Protein AF-A0A836CAQ8-F1 (afdb_monomer_lite)

pLDDT: mean 85.54, std 13.69, range [45.88, 97.94]

Radius of gyration: 27.51 Å; chains: 1; bounding box: 73×35×63 Å

Structure (mmCIF, N/CA/C/O backbone):
data_AF-A0A836CAQ8-F1
#
_entry.id   AF-A0A836CAQ8-F1
#
loop_
_atom_site.group_PDB
_atom_site.id
_atom_site.type_symbol
_atom_site.label_atom_id
_atom_site.label_alt_id
_atom_site.label_comp_id
_atom_site.label_asym_id
_atom_site.label_entity_id
_atom_site.label_seq_id
_atom_site.pdbx_PDB_ins_code
_atom_site.Cartn_x
_atom_site.Cartn_y
_atom_site.Cartn_z
_atom_site.occupancy
_atom_site.B_iso_or_equiv
_atom_site.auth_seq_id
_atom_site.auth_comp_id
_atom_site.auth_asym_id
_atom_site.auth_atom_id
_atom_site.pdbx_PDB_model_num
ATOM 1 N N . ALA A 1 1 ? -30.103 25.576 6.718 1.00 45.88 1 ALA A N 1
ATOM 2 C CA . ALA A 1 1 ? -28.678 25.236 6.903 1.00 45.88 1 ALA A CA 1
ATOM 3 C C . ALA A 1 1 ? -28.605 23.895 7.624 1.00 45.88 1 ALA A C 1
ATOM 5 O O . ALA A 1 1 ? -29.025 23.824 8.772 1.00 45.88 1 ALA A O 1
ATOM 6 N N . ASN A 1 2 ? -28.180 22.824 6.944 1.00 46.44 2 ASN A N 1
ATOM 7 C CA . ASN A 1 2 ? -28.060 21.504 7.570 1.00 46.44 2 ASN A CA 1
ATOM 8 C C . ASN A 1 2 ? -26.861 21.518 8.519 1.00 46.44 2 ASN A C 1
ATOM 10 O O . ASN A 1 2 ? -25.714 21.424 8.089 1.00 46.44 2 ASN A O 1
ATOM 14 N N . LYS A 1 3 ? -27.143 21.698 9.809 1.00 59.31 3 LYS A N 1
ATOM 15 C CA . LYS A 1 3 ? -26.155 21.608 10.880 1.00 59.31 3 LYS A CA 1
ATOM 16 C C . LYS A 1 3 ? -25.717 20.145 10.955 1.00 59.31 3 LYS A C 1
ATOM 18 O O . LYS A 1 3 ? -26.537 19.278 11.254 1.00 59.31 3 LYS A O 1
ATOM 23 N N . LEU A 1 4 ? -24.465 19.866 10.591 1.00 64.00 4 LEU A N 1
ATOM 24 C CA . LEU A 1 4 ? -23.886 18.530 10.741 1.00 64.00 4 LEU A CA 1
ATOM 25 C C . LEU A 1 4 ? -24.036 18.097 12.205 1.00 64.00 4 LEU A C 1
ATOM 27 O O . LEU A 1 4 ? -23.884 18.920 13.111 1.00 64.00 4 LEU A O 1
ATOM 31 N N . ARG A 1 5 ? -24.395 16.826 12.423 1.00 64.00 5 ARG A N 1
ATOM 32 C CA . ARG A 1 5 ? -24.504 16.263 13.774 1.00 64.00 5 ARG A CA 1
ATOM 33 C C . ARG A 1 5 ? -23.157 16.402 14.479 1.00 64.00 5 ARG A C 1
ATOM 35 O O . ARG A 1 5 ? -22.117 16.164 13.873 1.00 64.00 5 ARG A O 1
ATOM 42 N N . ASP A 1 6 ? -23.207 16.796 15.745 1.00 65.81 6 ASP A N 1
ATOM 43 C CA . ASP A 1 6 ? -22.036 16.863 16.608 1.00 65.81 6 ASP A CA 1
ATOM 44 C C . ASP A 1 6 ? -21.526 15.437 16.877 1.00 65.81 6 ASP A C 1
ATOM 46 O O . ASP A 1 6 ? -22.138 14.676 17.624 1.00 65.81 6 ASP A O 1
ATOM 50 N N . LEU A 1 7 ? -20.433 15.067 16.204 1.00 61.91 7 LEU A N 1
ATOM 51 C CA . LEU A 1 7 ? -19.792 13.752 16.308 1.00 61.91 7 LEU A CA 1
ATOM 52 C C . LEU A 1 7 ? -18.895 13.631 17.548 1.00 61.91 7 LEU A C 1
ATOM 54 O O . LEU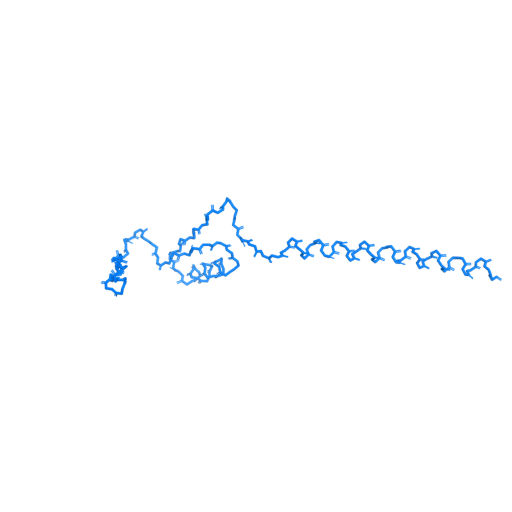 A 1 7 ? -18.374 12.552 17.809 1.00 61.91 7 LEU A O 1
ATOM 58 N N . SER A 1 8 ? -18.703 14.716 18.310 1.00 63.91 8 SER A N 1
ATOM 59 C CA . SER A 1 8 ? -17.890 14.689 19.531 1.00 63.91 8 SER A CA 1
ATOM 60 C C . SER A 1 8 ? -18.613 14.039 20.715 1.00 63.91 8 SER A C 1
ATOM 62 O O . SER A 1 8 ? -17.960 13.604 21.659 1.00 63.91 8 SER A O 1
ATOM 64 N N . GLN A 1 9 ? -19.951 13.949 20.658 1.00 55.75 9 GLN A N 1
ATOM 65 C CA . GLN A 1 9 ? -20.786 13.441 21.753 1.00 55.75 9 GLN A CA 1
ATOM 66 C C . GLN A 1 9 ? -21.285 12.006 21.573 1.00 55.75 9 GLN A C 1
ATOM 68 O O . GLN A 1 9 ? -21.813 11.425 22.519 1.00 55.75 9 GLN A O 1
ATOM 73 N N . SER A 1 10 ? -21.104 11.393 20.402 1.00 54.28 10 SER A N 1
ATOM 74 C CA . SER A 1 10 ? -21.219 9.941 20.312 1.00 54.28 10 SER A CA 1
ATOM 75 C C . SER A 1 10 ? -19.905 9.353 20.8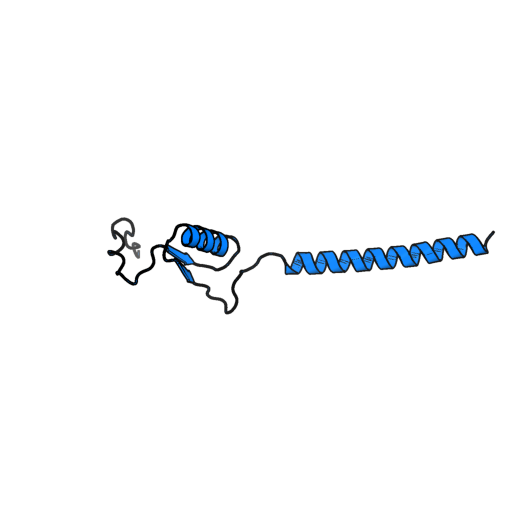08 1.00 54.28 10 SER A C 1
ATOM 77 O O . SER A 1 10 ? -18.982 9.155 20.017 1.00 54.28 10 SER A O 1
ATOM 79 N N . ALA A 1 11 ? -19.811 9.079 22.112 1.00 55.34 11 ALA A N 1
ATOM 80 C CA . ALA A 1 11 ? -18.932 8.007 22.559 1.00 55.34 11 ALA A CA 1
ATOM 81 C C . ALA A 1 11 ? -19.213 6.830 21.620 1.00 55.34 11 ALA A C 1
ATOM 83 O O . ALA A 1 11 ? -20.380 6.463 21.438 1.00 55.34 11 ALA A O 1
ATOM 84 N N . PHE A 1 12 ? -18.190 6.367 20.900 1.00 58.94 12 PHE A N 1
ATOM 85 C CA . PHE A 1 12 ? -18.360 5.242 19.992 1.00 58.94 12 PHE A CA 1
ATOM 86 C C . PHE A 1 12 ? -19.083 4.135 20.771 1.00 58.94 12 PHE A C 1
ATOM 88 O O . PHE A 1 12 ? -18.733 3.921 21.934 1.00 58.94 12 PHE A O 1
ATOM 95 N N . PRO A 1 13 ? -20.136 3.520 20.203 1.00 62.72 13 PRO A N 1
ATOM 96 C CA . PRO A 1 13 ? -20.860 2.465 20.900 1.00 62.72 13 PRO A CA 1
ATOM 97 C C . PRO A 1 13 ? -19.859 1.419 21.387 1.00 62.72 13 PRO A C 1
ATOM 99 O O . PRO A 1 13 ? -18.874 1.166 20.685 1.00 62.72 13 PRO A O 1
ATOM 102 N N . ASP A 1 14 ? -20.104 0.839 22.567 1.00 65.00 14 ASP A N 1
ATOM 103 C CA . ASP A 1 14 ? -19.270 -0.246 23.080 1.00 65.00 14 ASP A CA 1
ATOM 104 C C . ASP A 1 14 ? -19.089 -1.276 21.969 1.00 65.00 14 ASP A C 1
ATOM 106 O O . ASP A 1 14 ? -20.058 -1.757 21.368 1.00 65.00 14 ASP A O 1
ATOM 110 N N . VAL A 1 15 ? -17.824 -1.508 21.620 1.00 60.97 15 VAL A N 1
ATOM 111 C CA . VAL A 1 15 ? -17.460 -2.351 20.489 1.00 60.97 15 VAL A CA 1
ATOM 112 C C . VAL A 1 15 ? -18.039 -3.735 20.789 1.00 60.97 15 VAL A C 1
ATOM 114 O O . VAL A 1 15 ? -17.716 -4.283 21.844 1.00 60.97 15 VAL A O 1
ATOM 117 N N . PRO A 1 16 ? -18.902 -4.307 19.928 1.00 66.00 16 PRO A N 1
ATOM 118 C CA . PRO A 1 16 ? -19.416 -5.654 20.153 1.00 66.00 16 PRO A CA 1
ATOM 119 C C . PRO A 1 16 ? -18.258 -6.636 20.387 1.00 66.00 16 PRO A C 1
ATOM 121 O O . PRO A 1 16 ? -17.144 -6.400 19.899 1.00 66.00 16 PRO A O 1
ATOM 124 N N . GLU A 1 17 ? -18.501 -7.768 21.057 1.00 67.50 17 GLU A N 1
ATOM 125 C CA . GLU A 1 17 ? -17.471 -8.820 21.174 1.00 67.50 17 GLU A CA 1
ATOM 126 C C . GLU A 1 17 ? -16.928 -9.265 19.802 1.00 67.50 17 GLU A C 1
ATOM 128 O O . GLU A 1 17 ? -15.768 -9.650 19.713 1.00 67.50 17 GLU A O 1
ATOM 133 N N . ASP A 1 18 ? -17.694 -9.069 18.722 1.00 74.19 18 ASP A N 1
ATOM 134 C CA . ASP A 1 18 ? -17.298 -9.332 17.328 1.00 74.19 18 ASP A CA 1
ATOM 135 C C . ASP A 1 18 ? -16.900 -8.073 16.521 1.00 74.19 18 ASP A C 1
ATOM 137 O O . ASP A 1 18 ? -16.755 -8.126 15.299 1.00 74.19 18 ASP A O 1
ATOM 141 N N . GLY A 1 19 ? -16.781 -6.906 17.158 1.00 79.12 19 GLY A N 1
ATOM 142 C CA . GLY A 1 19 ? -16.467 -5.65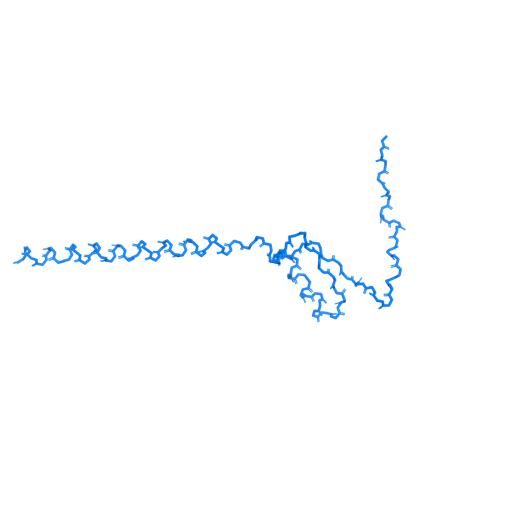0 16.474 1.00 79.12 19 GLY A CA 1
ATOM 143 C C . GLY A 1 19 ? -14.981 -5.470 16.131 1.00 79.12 19 GLY A C 1
ATOM 144 O O . GLY A 1 19 ? -14.139 -6.317 16.409 1.00 79.12 19 GLY A O 1
ATOM 145 N N . TYR A 1 20 ? -14.646 -4.347 15.496 1.00 89.69 20 TYR A N 1
ATOM 146 C CA . TYR A 1 20 ? -13.266 -3.993 15.154 1.00 89.69 20 TYR A CA 1
ATOM 147 C C . TYR A 1 20 ? -12.789 -2.839 16.029 1.00 89.69 20 TYR A C 1
ATOM 149 O O . TYR A 1 20 ? -13.523 -1.875 16.238 1.00 89.69 20 TYR A O 1
ATOM 157 N N . ASP A 1 21 ? -11.542 -2.908 16.482 1.00 90.62 21 ASP A N 1
ATOM 158 C CA . ASP A 1 21 ? -10.912 -1.860 17.290 1.00 90.62 21 ASP A CA 1
ATOM 159 C C . ASP A 1 21 ? -10.403 -0.707 16.405 1.00 90.62 21 ASP A C 1
ATOM 161 O O . ASP A 1 21 ? -10.239 0.424 16.859 1.00 90.62 21 ASP A O 1
ATOM 165 N N . LEU A 1 22 ? -10.165 -0.983 15.115 1.00 92.31 22 LEU A N 1
ATOM 166 C CA . LEU A 1 22 ? -9.755 -0.001 14.115 1.00 92.31 22 LEU A CA 1
ATOM 167 C C . LEU A 1 22 ? -10.390 -0.303 12.755 1.00 92.31 22 LEU A C 1
ATOM 169 O O . LEU A 1 22 ? -10.313 -1.425 12.254 1.00 92.31 22 LEU A O 1
ATOM 173 N N . VAL A 1 23 ? -10.930 0.731 12.109 1.00 94.88 23 VAL A N 1
ATOM 174 C CA . VAL A 1 23 ? -11.353 0.679 10.705 1.00 94.88 23 VAL A CA 1
ATOM 175 C C . VAL A 1 23 ? -10.455 1.594 9.877 1.00 94.88 23 VAL A C 1
ATOM 177 O O . VAL A 1 23 ? -10.411 2.803 10.098 1.00 94.88 23 VAL A O 1
ATOM 180 N N . VAL A 1 24 ? -9.743 1.022 8.909 1.00 96.44 24 VAL A N 1
ATOM 181 C CA . VAL A 1 24 ? -8.888 1.749 7.967 1.00 96.44 24 VAL A CA 1
ATOM 182 C C . VAL A 1 24 ? -9.624 1.908 6.642 1.00 96.44 24 VAL A C 1
ATOM 184 O O . VAL A 1 24 ? -9.971 0.925 5.987 1.00 96.44 24 VAL A O 1
ATOM 187 N N . LEU A 1 25 ? -9.844 3.155 6.229 1.00 95.50 25 LEU A N 1
ATOM 188 C CA . LEU A 1 25 ? -10.439 3.477 4.935 1.00 95.50 25 LEU A CA 1
ATOM 189 C C . LEU A 1 25 ? -9.331 3.725 3.906 1.00 95.50 25 LEU A C 1
ATOM 191 O O . LEU A 1 25 ? -8.594 4.707 3.992 1.00 95.50 25 LEU A O 1
ATOM 195 N N . GLY A 1 26 ? -9.245 2.839 2.917 1.00 95.12 26 GLY A N 1
ATOM 196 C CA . GLY A 1 26 ? -8.251 2.856 1.851 1.00 95.12 26 GLY A CA 1
ATOM 197 C C . GLY A 1 26 ? -7.069 1.923 2.114 1.00 95.12 26 GLY A C 1
ATOM 198 O O . GLY A 1 26 ? -6.474 1.915 3.188 1.00 95.12 26 GLY A O 1
ATOM 199 N N . SER A 1 27 ? -6.690 1.173 1.081 1.00 95.44 27 SER A N 1
ATOM 200 C CA . SER A 1 27 ? -5.593 0.192 1.096 1.00 95.44 27 SER A CA 1
ATOM 201 C C . SER A 1 27 ? -4.294 0.710 0.469 1.00 95.44 27 SER A C 1
ATOM 203 O O . SER A 1 27 ? -3.454 -0.059 0.021 1.00 95.44 27 SER A O 1
ATOM 205 N N . GLY A 1 28 ? -4.119 2.031 0.383 1.00 93.88 28 GLY A N 1
ATOM 206 C CA . GLY A 1 28 ? -2.856 2.615 -0.074 1.00 93.88 28 GLY A CA 1
ATOM 207 C C . GLY A 1 28 ? -1.694 2.336 0.893 1.00 93.88 28 GLY A C 1
ATOM 208 O O . GLY A 1 28 ? -1.921 1.834 1.995 1.00 93.88 28 GLY A O 1
ATOM 209 N N . PRO A 1 29 ? -0.463 2.772 0.565 1.00 94.19 29 PRO A N 1
ATOM 210 C CA . PRO A 1 29 ? 0.724 2.520 1.388 1.00 94.19 29 PRO A CA 1
ATOM 211 C C . PRO A 1 29 ? 0.563 2.913 2.862 1.00 94.19 29 PRO A C 1
ATOM 213 O O . PRO A 1 29 ? 1.012 2.199 3.751 1.00 94.19 29 PRO A O 1
ATOM 216 N N . GLY A 1 30 ? -0.098 4.044 3.132 1.00 94.50 30 GLY A N 1
ATOM 217 C CA . GLY A 1 30 ? -0.370 4.490 4.500 1.00 94.50 30 GLY A CA 1
ATOM 218 C C . GLY A 1 30 ? -1.422 3.638 5.215 1.00 94.50 30 GLY A C 1
ATOM 219 O O . GLY A 1 30 ? -1.256 3.332 6.392 1.00 94.50 30 GLY A O 1
ATOM 220 N N . GLY A 1 31 ? -2.475 3.224 4.505 1.00 95.62 31 GLY A N 1
ATOM 221 C CA . GLY A 1 31 ? -3.551 2.408 5.067 1.00 95.62 31 GLY A CA 1
ATOM 222 C C . GLY A 1 31 ? -3.076 1.002 5.419 1.00 95.62 31 GLY A C 1
ATOM 223 O O . GLY A 1 31 ? -3.259 0.557 6.549 1.00 95.62 31 GLY A O 1
ATOM 224 N N . GLU A 1 32 ? -2.375 0.339 4.498 1.00 95.12 32 GLU A N 1
ATOM 225 C CA . GLU A 1 32 ? -1.778 -0.977 4.753 1.00 95.12 32 GLU A CA 1
ATOM 226 C C . GLU A 1 32 ? -0.731 -0.928 5.872 1.00 95.12 32 GLU A C 1
ATOM 228 O O . GLU A 1 32 ? -0.712 -1.816 6.726 1.00 95.12 32 GLU A O 1
ATOM 233 N N . ALA A 1 33 ? 0.100 0.121 5.931 1.00 95.81 33 ALA A N 1
ATOM 234 C CA . ALA A 1 33 ? 1.086 0.281 7.000 1.00 95.81 33 ALA A CA 1
ATOM 235 C C . ALA A 1 33 ? 0.428 0.418 8.383 1.00 95.81 33 ALA A C 1
ATOM 237 O O . ALA A 1 33 ? 0.843 -0.252 9.331 1.00 95.81 33 ALA A O 1
ATOM 238 N N . ILE A 1 34 ? -0.616 1.245 8.500 1.00 97.12 34 ILE A N 1
ATOM 239 C CA . ILE A 1 34 ? -1.368 1.420 9.749 1.00 97.12 34 ILE A CA 1
ATOM 240 C C . ILE A 1 34 ? -2.087 0.125 10.126 1.00 97.12 34 ILE A C 1
ATOM 242 O O . ILE A 1 34 ? -1.978 -0.314 11.269 1.00 97.12 34 ILE A O 1
ATOM 246 N N . ALA A 1 35 ? -2.774 -0.512 9.174 1.00 97.00 35 ALA A N 1
ATOM 247 C CA . ALA A 1 35 ? -3.505 -1.749 9.417 1.00 97.00 35 ALA A CA 1
ATOM 248 C C . ALA A 1 35 ? -2.574 -2.868 9.900 1.00 97.00 35 ALA A C 1
ATOM 250 O O . ALA A 1 35 ? -2.849 -3.515 10.908 1.00 97.00 35 ALA A O 1
ATOM 251 N N . THR A 1 36 ? -1.428 -3.035 9.235 1.00 96.38 36 THR A N 1
ATOM 252 C CA . THR A 1 36 ? -0.407 -4.018 9.620 1.00 96.38 36 THR A CA 1
ATOM 253 C C . THR A 1 36 ? 0.134 -3.722 11.012 1.00 96.38 36 THR A C 1
ATOM 255 O O . THR A 1 36 ? 0.251 -4.626 11.838 1.00 96.38 36 THR A O 1
ATOM 258 N N . ARG A 1 37 ? 0.444 -2.453 11.305 1.00 97.88 37 ARG A N 1
ATOM 259 C CA . ARG A 1 37 ? 0.978 -2.070 12.613 1.00 97.88 37 ARG A CA 1
ATOM 260 C C . ARG A 1 37 ? -0.039 -2.281 13.734 1.00 97.88 37 ARG A C 1
ATOM 262 O O . ARG A 1 37 ? 0.340 -2.769 14.792 1.00 97.88 37 ARG A O 1
ATOM 269 N N . ALA A 1 38 ? -1.304 -1.941 13.514 1.00 97.00 38 ALA A N 1
ATOM 270 C CA . ALA A 1 38 ? -2.369 -2.155 14.486 1.00 97.00 38 ALA A CA 1
ATOM 271 C C . ALA A 1 38 ? -2.632 -3.654 14.716 1.00 97.00 38 ALA A C 1
ATOM 273 O O . ALA A 1 38 ? -2.716 -4.084 15.863 1.00 97.00 38 ALA A O 1
ATOM 274 N N . ALA A 1 39 ? -2.638 -4.466 13.654 1.00 95.81 39 ALA A N 1
ATOM 275 C CA . ALA A 1 39 ? -2.764 -5.919 13.766 1.00 95.81 39 ALA A CA 1
ATOM 276 C C . ALA A 1 39 ? -1.601 -6.547 14.559 1.00 95.81 39 ALA A C 1
ATOM 278 O O . ALA A 1 39 ? -1.821 -7.413 15.400 1.00 95.81 39 ALA A O 1
ATOM 279 N N . GLN A 1 40 ? -0.363 -6.070 14.365 1.00 97.94 40 GLN A N 1
ATOM 280 C CA . GLN A 1 40 ? 0.797 -6.491 15.169 1.00 97.94 40 GLN A CA 1
ATOM 281 C C . GLN A 1 40 ? 0.658 -6.150 16.659 1.00 97.94 40 GLN A C 1
ATOM 283 O O . GLN A 1 40 ? 1.264 -6.809 17.499 1.00 97.94 40 GLN A O 1
ATOM 288 N N . LEU A 1 41 ? -0.125 -5.122 16.991 1.00 96.69 41 LEU A N 1
ATOM 289 C CA . LEU A 1 41 ? -0.455 -4.736 18.363 1.00 96.69 41 LEU A CA 1
ATOM 290 C C . LEU A 1 41 ? -1.724 -5.438 18.874 1.00 96.69 41 LEU A C 1
ATOM 292 O O . LEU A 1 41 ? -2.289 -5.021 19.878 1.00 96.69 41 LEU A O 1
ATOM 296 N N . SER A 1 42 ? -2.143 -6.522 18.210 1.00 92.75 42 SER A N 1
ATOM 297 C CA . SER A 1 42 ? -3.319 -7.338 18.545 1.00 92.75 42 SER A CA 1
ATOM 298 C C . SER A 1 42 ? -4.665 -6.614 18.434 1.00 92.75 42 SER A C 1
ATOM 300 O O . SER A 1 42 ? -5.652 -7.080 18.995 1.00 92.75 42 SER A O 1
ATOM 302 N N . ALA A 1 43 ? -4.737 -5.506 17.692 1.00 93.69 43 ALA A N 1
ATOM 303 C CA . ALA A 1 43 ? -6.014 -4.878 17.374 1.00 93.69 43 ALA A CA 1
ATOM 304 C C . ALA A 1 43 ? -6.761 -5.688 16.303 1.00 93.69 43 ALA A C 1
ATOM 306 O O . ALA A 1 43 ? -6.167 -6.155 15.326 1.00 93.69 43 ALA A O 1
ATOM 307 N N . ARG A 1 44 ? -8.083 -5.793 16.434 1.00 92.94 44 ARG A N 1
ATOM 308 C CA . ARG A 1 44 ? -8.973 -6.293 15.382 1.00 92.94 44 ARG A CA 1
ATOM 309 C C . ARG A 1 44 ? -9.168 -5.184 14.356 1.00 92.94 44 ARG A C 1
ATOM 311 O O . ARG A 1 44 ? -9.840 -4.191 14.629 1.00 92.94 44 ARG A O 1
ATOM 318 N N . VAL A 1 45 ? -8.570 -5.335 13.178 1.00 95.38 45 VAL A N 1
ATOM 319 C CA . VAL A 1 45 ? -8.569 -4.292 12.143 1.00 95.38 45 VAL A CA 1
ATOM 320 C C . VAL A 1 45 ? -9.454 -4.686 10.966 1.00 95.38 45 VAL A C 1
ATOM 322 O O . VAL A 1 45 ? -9.250 -5.738 10.363 1.00 95.38 45 VAL A O 1
ATOM 325 N N . ALA A 1 46 ? -10.380 -3.809 10.584 1.00 94.81 46 ALA A N 1
ATOM 326 C CA . ALA A 1 46 ? -11.061 -3.875 9.294 1.00 94.81 46 ALA A CA 1
ATOM 327 C C . ALA A 1 46 ? -10.411 -2.901 8.309 1.00 94.81 46 ALA A C 1
ATOM 329 O O . ALA A 1 46 ? -10.231 -1.724 8.619 1.00 94.81 46 ALA A O 1
ATOM 330 N N . VAL A 1 47 ? -10.094 -3.367 7.101 1.00 95.50 47 VAL A N 1
ATOM 331 C CA . VAL A 1 47 ? -9.621 -2.513 6.002 1.00 95.50 47 VAL A CA 1
ATOM 332 C C . VAL A 1 47 ? -10.694 -2.473 4.924 1.00 95.50 47 VAL A C 1
ATOM 334 O O . VAL A 1 47 ? -11.125 -3.517 4.441 1.00 95.50 47 VAL A O 1
ATOM 337 N N . VAL A 1 48 ? -11.119 -1.271 4.540 1.00 95.56 48 VAL A N 1
ATOM 338 C CA . VAL A 1 48 ? -12.148 -1.059 3.518 1.00 95.56 48 VAL A CA 1
ATOM 339 C C . VAL A 1 48 ? -11.524 -0.357 2.321 1.00 95.56 48 VAL A C 1
ATOM 341 O O . VAL A 1 48 ? -11.073 0.781 2.421 1.00 95.56 48 VAL A O 1
ATOM 344 N N . GLU A 1 49 ? -11.526 -1.025 1.173 1.00 95.88 49 GLU A N 1
ATOM 345 C CA . GLU A 1 49 ? -11.080 -0.479 -0.107 1.00 95.88 49 GLU A CA 1
ATOM 346 C C . GLU A 1 49 ? -12.254 -0.462 -1.089 1.00 95.88 49 GLU A C 1
ATOM 348 O O . GLU A 1 49 ? -12.997 -1.434 -1.205 1.00 95.88 49 GLU A O 1
ATOM 353 N N . ILE A 1 50 ? -12.429 0.656 -1.797 1.00 94.81 50 ILE A N 1
ATOM 354 C CA . ILE A 1 50 ? -13.507 0.804 -2.783 1.00 94.81 50 ILE A CA 1
ATOM 355 C C . ILE A 1 50 ? -13.163 0.104 -4.103 1.00 94.81 50 ILE A C 1
ATOM 357 O O . ILE A 1 50 ? -14.043 -0.314 -4.856 1.00 94.81 50 ILE A O 1
ATOM 361 N N . LYS A 1 51 ? -11.870 -0.007 -4.414 1.00 93.19 51 LYS A N 1
ATOM 362 C CA . LYS A 1 51 ? -11.374 -0.684 -5.611 1.00 93.19 51 LYS A CA 1
ATOM 363 C C . LYS A 1 51 ? -11.356 -2.201 -5.423 1.00 93.19 51 LYS A C 1
ATOM 365 O O . LYS A 1 51 ? -11.250 -2.725 -4.325 1.00 93.19 51 LYS A O 1
ATOM 370 N N . ARG A 1 52 ? -11.370 -2.927 -6.546 1.00 92.56 52 ARG A N 1
ATOM 371 C CA . ARG A 1 52 ? -11.229 -4.396 -6.553 1.00 92.56 52 ARG A CA 1
ATOM 372 C C . ARG A 1 52 ? -9.834 -4.892 -6.155 1.00 92.56 52 ARG A C 1
ATOM 374 O O . ARG A 1 52 ? -9.675 -6.081 -5.913 1.00 92.56 52 ARG A O 1
ATOM 381 N N . ALA A 1 53 ? -8.831 -4.016 -6.157 1.00 89.94 53 ALA A N 1
ATOM 382 C CA . ALA A 1 53 ? -7.441 -4.359 -5.884 1.00 89.94 53 ALA A CA 1
ATOM 383 C C . ALA A 1 53 ? -6.902 -3.530 -4.713 1.00 89.94 53 ALA A C 1
ATOM 385 O O . ALA A 1 53 ? -7.161 -2.326 -4.646 1.00 89.94 53 ALA A O 1
ATOM 386 N N . PHE A 1 54 ? -6.132 -4.193 -3.847 1.00 89.62 54 PHE A N 1
ATOM 387 C CA . PHE A 1 54 ? -5.428 -3.606 -2.705 1.00 89.62 54 PHE A CA 1
ATOM 388 C C . PHE A 1 54 ? -4.119 -2.905 -3.128 1.00 89.62 54 PHE A C 1
ATOM 390 O O . PHE A 1 54 ? -3.662 -3.056 -4.264 1.00 89.62 54 PHE A O 1
ATOM 397 N N . GLY A 1 55 ? -3.523 -2.120 -2.227 1.00 85.88 55 GLY A N 1
ATOM 398 C CA . GLY A 1 55 ? -2.220 -1.460 -2.390 1.00 85.88 55 GLY A CA 1
ATOM 399 C C . GLY A 1 55 ? -2.287 0.005 -2.833 1.00 85.88 55 GLY A C 1
ATOM 400 O O . GLY A 1 55 ? -1.329 0.762 -2.652 1.00 85.88 55 GLY A O 1
ATOM 401 N N . GLY A 1 56 ? -3.416 0.445 -3.400 1.00 85.12 56 GLY A N 1
ATOM 402 C CA . GLY A 1 56 ? -3.577 1.804 -3.922 1.00 85.12 56 GLY A CA 1
ATOM 403 C C . GLY A 1 56 ? -2.466 2.227 -4.911 1.00 85.12 56 GLY A C 1
ATOM 404 O O . GLY A 1 56 ? -1.742 1.402 -5.470 1.00 85.12 56 GLY A O 1
ATOM 405 N N . PRO A 1 57 ? -2.324 3.529 -5.207 1.00 85.19 57 PRO A N 1
ATOM 406 C CA . PRO A 1 57 ? -1.239 4.019 -6.051 1.00 85.19 57 PRO A CA 1
ATOM 407 C C . PRO A 1 57 ? 0.092 4.061 -5.278 1.00 85.19 57 PRO A C 1
ATOM 409 O O . PRO A 1 57 ? 0.276 4.877 -4.380 1.00 85.19 57 PRO A O 1
ATOM 412 N N . THR A 1 58 ? 1.051 3.219 -5.669 1.00 85.25 58 THR A N 1
ATOM 413 C CA . THR A 1 58 ? 2.374 3.091 -5.014 1.00 85.25 58 THR A CA 1
ATOM 414 C C . THR A 1 58 ? 3.536 3.693 -5.822 1.00 85.25 58 THR A C 1
ATOM 416 O O . THR A 1 58 ? 4.675 3.765 -5.355 1.00 85.25 58 THR A O 1
ATOM 419 N N . GLY A 1 59 ? 3.287 4.097 -7.074 1.00 85.56 59 GLY A N 1
ATOM 420 C CA . GLY A 1 59 ? 4.316 4.579 -8.005 1.00 85.56 59 GLY A CA 1
ATOM 421 C C . GLY A 1 59 ? 5.266 3.494 -8.538 1.00 85.56 59 GLY A C 1
ATOM 422 O O . GLY A 1 59 ? 6.190 3.817 -9.287 1.00 85.56 59 GLY A O 1
ATOM 423 N N . LEU A 1 60 ? 5.044 2.219 -8.187 1.00 88.56 60 LEU A N 1
ATOM 424 C CA . LEU A 1 60 ? 5.819 1.071 -8.677 1.00 88.56 60 LEU A CA 1
ATOM 425 C C . LEU A 1 60 ? 5.814 0.991 -10.206 1.00 88.56 60 LEU A C 1
ATOM 427 O O . LEU A 1 60 ? 6.873 0.834 -10.806 1.00 88.56 60 LEU A O 1
ATOM 431 N N . THR A 1 61 ? 4.660 1.196 -10.844 1.00 88.31 61 THR A N 1
ATOM 432 C CA . THR A 1 61 ? 4.529 1.137 -12.307 1.00 88.31 61 THR A CA 1
ATOM 433 C C . THR A 1 61 ? 5.406 2.179 -13.002 1.00 88.31 61 THR A C 1
ATOM 435 O O . THR A 1 61 ? 6.168 1.842 -13.904 1.00 88.31 61 THR A O 1
ATOM 438 N N . SER A 1 62 ? 5.382 3.436 -12.543 1.00 91.50 62 SER A N 1
ATOM 439 C CA . SER A 1 62 ? 6.218 4.504 -13.111 1.00 91.50 62 SER A CA 1
ATOM 440 C C . SER A 1 62 ? 7.711 4.222 -12.938 1.00 91.50 62 SER A C 1
ATOM 442 O O . SER A 1 62 ? 8.507 4.522 -13.827 1.00 91.50 62 SER A O 1
ATOM 444 N N . LYS A 1 63 ? 8.102 3.630 -11.803 1.00 93.62 63 LYS A N 1
ATOM 445 C CA . LYS A 1 63 ? 9.493 3.243 -11.536 1.00 93.62 63 LYS A CA 1
ATOM 446 C C . LYS A 1 63 ? 9.929 2.062 -12.404 1.00 93.62 63 LYS A C 1
ATOM 448 O O . LYS A 1 63 ? 11.022 2.120 -12.954 1.00 93.62 63 LYS A O 1
ATOM 453 N N . ALA A 1 64 ? 9.075 1.056 -12.586 1.00 95.25 64 ALA A N 1
ATOM 454 C CA . ALA A 1 64 ? 9.346 -0.088 -13.453 1.00 95.25 64 ALA A CA 1
ATOM 455 C C . ALA A 1 64 ? 9.554 0.348 -14.910 1.00 95.25 64 ALA A C 1
ATOM 457 O O . ALA A 1 64 ? 10.555 -0.012 -15.525 1.00 95.25 64 ALA A O 1
ATOM 458 N N . VAL A 1 65 ? 8.666 1.201 -15.433 1.00 96.88 65 VAL A N 1
ATOM 459 C CA . VAL A 1 65 ? 8.804 1.758 -16.788 1.00 96.88 65 VAL A CA 1
ATOM 460 C C . VAL A 1 65 ? 10.084 2.582 -16.912 1.00 96.88 65 VAL A C 1
ATOM 462 O O . VAL A 1 65 ? 10.848 2.387 -17.851 1.00 96.88 65 VAL A O 1
ATOM 465 N N . ARG A 1 66 ? 10.365 3.475 -15.951 1.00 95.62 66 ARG A N 1
ATOM 466 C CA . ARG A 1 66 ? 11.583 4.298 -15.984 1.00 95.62 66 ARG A CA 1
ATOM 467 C C . ARG A 1 66 ? 12.850 3.444 -15.976 1.00 95.62 66 ARG A C 1
ATOM 469 O O . ARG A 1 66 ? 13.806 3.794 -16.661 1.00 95.62 66 ARG A O 1
ATOM 476 N N . GLU A 1 67 ? 12.869 2.357 -15.211 1.00 97.06 67 GLU A N 1
ATOM 477 C CA . GLU A 1 67 ? 14.018 1.455 -15.148 1.00 97.06 67 GLU A CA 1
ATOM 478 C C . GLU A 1 67 ? 14.197 0.661 -16.445 1.00 97.06 67 GLU A C 1
ATOM 480 O O . GLU A 1 67 ? 15.301 0.622 -16.983 1.00 97.06 67 GLU A O 1
ATOM 485 N N . ALA A 1 68 ? 13.110 0.144 -17.022 1.00 96.75 68 ALA A N 1
ATOM 486 C CA . ALA A 1 68 ? 13.146 -0.497 -18.334 1.00 96.75 68 ALA A CA 1
ATOM 487 C C . ALA A 1 68 ? 13.687 0.455 -19.419 1.00 96.75 68 ALA A C 1
ATOM 489 O O . ALA A 1 68 ? 14.562 0.082 -20.200 1.00 96.75 68 ALA A O 1
ATOM 490 N N . THR A 1 69 ? 13.243 1.718 -19.425 1.00 97.50 69 THR A N 1
ATOM 491 C CA . THR A 1 69 ? 13.748 2.728 -20.367 1.00 97.50 69 THR A CA 1
ATOM 492 C C . THR A 1 69 ? 15.250 2.964 -20.208 1.00 97.50 69 THR A C 1
ATOM 494 O O . THR A 1 69 ? 15.957 3.041 -21.211 1.00 97.50 69 THR A O 1
ATOM 497 N N . LYS A 1 70 ? 15.772 3.052 -18.975 1.00 97.50 70 LYS A N 1
ATOM 498 C CA . LYS A 1 70 ? 17.221 3.209 -18.753 1.00 97.50 70 LYS A CA 1
ATOM 499 C C . LYS A 1 70 ? 18.016 2.039 -19.327 1.00 97.50 70 LYS A C 1
ATOM 501 O O . LYS A 1 70 ? 19.049 2.278 -19.946 1.00 97.50 70 LYS A O 1
ATOM 506 N N . GLN A 1 71 ? 17.538 0.808 -19.147 1.00 97.25 71 GLN A N 1
ATOM 507 C CA . GLN A 1 71 ? 18.209 -0.386 -19.670 1.00 97.25 71 GLN A CA 1
ATOM 508 C C . GLN A 1 71 ? 18.280 -0.365 -21.202 1.00 97.25 71 GLN A C 1
ATOM 510 O O . GLN A 1 71 ? 19.331 -0.651 -21.773 1.00 97.25 71 GLN A O 1
ATOM 515 N N . ILE A 1 72 ? 17.198 0.052 -21.870 1.00 96.75 72 ILE A N 1
ATOM 516 C CA . ILE A 1 72 ? 17.169 0.206 -23.332 1.00 96.75 72 ILE A CA 1
ATOM 517 C C . ILE A 1 72 ? 18.188 1.257 -23.786 1.00 96.75 72 ILE A C 1
ATOM 519 O O . ILE A 1 72 ? 18.979 0.991 -24.688 1.00 96.75 72 ILE A O 1
ATOM 523 N N . VAL A 1 73 ? 18.201 2.434 -23.152 1.00 95.94 73 VAL A N 1
ATOM 524 C CA . VAL A 1 73 ? 19.144 3.513 -23.498 1.00 95.94 73 VAL A CA 1
ATOM 525 C C . VAL A 1 73 ? 20.592 3.050 -23.322 1.00 95.94 73 VAL A C 1
ATOM 527 O O . VAL A 1 73 ? 21.402 3.224 -24.229 1.00 95.94 73 VAL A O 1
ATOM 530 N N . GLN A 1 74 ? 20.906 2.385 -22.207 1.00 95.56 74 GLN A N 1
ATOM 531 C CA . GLN A 1 74 ? 22.243 1.841 -21.951 1.00 95.56 74 GLN A CA 1
ATOM 532 C C . GLN A 1 74 ? 22.672 0.819 -23.011 1.00 95.56 74 GLN A C 1
ATOM 534 O O . GLN A 1 74 ? 23.810 0.866 -23.476 1.00 95.56 74 GLN A O 1
ATOM 539 N N . ALA A 1 75 ? 21.776 -0.081 -23.421 1.00 94.56 75 ALA A N 1
ATOM 540 C CA . ALA A 1 75 ? 22.068 -1.062 -24.462 1.00 94.56 75 ALA A CA 1
ATOM 541 C C . ALA A 1 75 ? 22.338 -0.394 -25.824 1.00 94.56 75 ALA A C 1
ATOM 543 O O . ALA A 1 75 ? 23.286 -0.758 -26.522 1.00 94.56 75 ALA A O 1
ATOM 544 N N . VAL A 1 76 ? 21.547 0.621 -26.190 1.00 94.5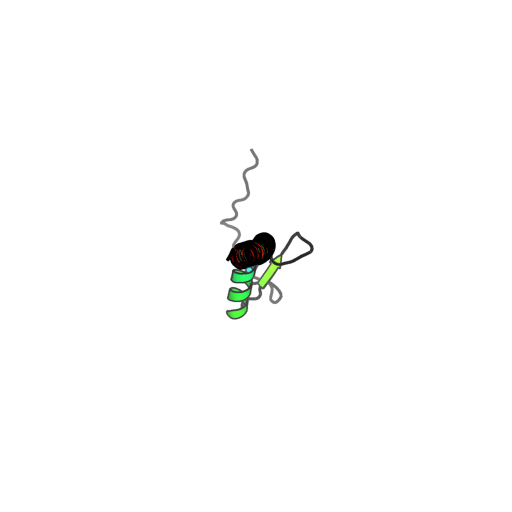6 76 VAL A N 1
ATOM 545 C CA . VAL A 1 76 ? 21.740 1.387 -27.434 1.00 94.56 76 VAL A CA 1
ATOM 546 C C . VAL A 1 76 ? 23.082 2.127 -27.431 1.00 94.56 76 VAL A C 1
ATOM 548 O O . VAL A 1 76 ? 23.812 2.071 -28.425 1.00 94.56 76 VAL A O 1
ATOM 551 N N . ASP A 1 77 ? 23.443 2.764 -26.315 1.00 93.06 77 ASP A N 1
ATOM 552 C CA . ASP A 1 77 ? 24.720 3.471 -26.170 1.00 93.06 77 ASP A CA 1
ATOM 553 C C . ASP A 1 77 ? 25.922 2.526 -26.287 1.00 93.06 77 ASP A C 1
ATOM 555 O O . ASP A 1 77 ? 26.918 2.862 -26.937 1.00 93.06 77 ASP A O 1
ATOM 559 N N . GLN A 1 78 ? 25.830 1.322 -25.713 1.00 90.62 78 GLN A N 1
ATOM 560 C CA . GLN A 1 78 ? 26.874 0.301 -25.835 1.00 90.62 78 GLN A CA 1
ATOM 561 C C . GLN A 1 78 ? 27.088 -0.114 -27.296 1.00 90.62 78 GLN A C 1
ATOM 563 O O . GLN A 1 78 ? 28.216 -0.035 -27.789 1.00 90.62 78 GLN A O 1
ATOM 568 N N . VAL A 1 79 ? 26.013 -0.445 -28.019 1.00 89.94 79 VAL A N 1
ATOM 569 C CA . VAL A 1 79 ? 26.074 -0.829 -29.442 1.00 89.94 79 VAL A CA 1
ATOM 570 C C . VAL A 1 79 ? 26.634 0.306 -30.307 1.00 89.94 79 VAL A C 1
ATOM 572 O O . VAL A 1 79 ? 27.478 0.082 -31.182 1.00 89.94 79 VAL A O 1
ATOM 575 N N . GLY A 1 80 ? 26.198 1.545 -30.065 1.00 85.44 80 GLY A N 1
ATOM 576 C CA . GLY A 1 80 ? 26.719 2.722 -30.762 1.00 85.44 80 GLY A CA 1
ATOM 577 C C . GLY A 1 80 ? 28.207 2.959 -30.481 1.00 85.44 80 GLY A C 1
ATOM 578 O O . GLY A 1 80 ? 28.981 3.254 -31.399 1.00 85.44 80 GLY A O 1
ATOM 579 N N . GLY A 1 81 ? 28.624 2.790 -29.225 1.00 85.94 81 GLY A N 1
ATOM 580 C CA . GLY A 1 81 ? 30.015 2.882 -28.793 1.00 85.94 81 GLY A CA 1
ATOM 581 C C . GLY A 1 81 ? 30.912 1.827 -29.442 1.00 85.94 81 GLY A C 1
ATOM 582 O O . GLY A 1 81 ? 31.995 2.163 -29.929 1.00 85.94 81 GLY A O 1
ATOM 583 N N . ASP A 1 82 ? 30.454 0.578 -29.515 1.00 83.94 82 ASP A N 1
ATOM 584 C CA . ASP A 1 82 ? 31.173 -0.514 -30.179 1.00 83.94 82 ASP A CA 1
ATOM 585 C C . ASP A 1 82 ? 31.363 -0.253 -31.670 1.00 83.94 82 ASP A C 1
ATOM 587 O O . ASP A 1 82 ? 32.484 -0.351 -32.178 1.00 83.94 82 ASP A O 1
ATOM 591 N N . ARG A 1 83 ? 30.310 0.200 -32.358 1.00 80.94 83 ARG A N 1
ATOM 592 C CA . ARG A 1 83 ? 30.394 0.569 -33.776 1.00 80.94 83 ARG A CA 1
ATOM 593 C C . ARG A 1 83 ? 31.419 1.681 -34.013 1.00 80.94 83 ARG A C 1
ATOM 595 O O . ARG A 1 83 ? 32.237 1.583 -34.927 1.00 80.94 83 ARG A O 1
ATOM 602 N N . ARG A 1 84 ? 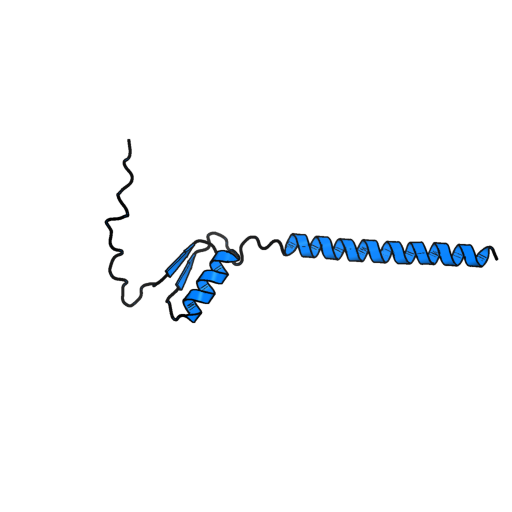31.434 2.721 -33.167 1.00 83.69 84 ARG A N 1
ATOM 603 C CA . ARG A 1 84 ? 32.431 3.808 -33.245 1.00 83.69 84 ARG A CA 1
ATOM 604 C C . ARG A 1 84 ? 33.858 3.298 -33.029 1.00 83.69 84 ARG A C 1
ATOM 606 O O . ARG A 1 84 ? 34.770 3.732 -33.735 1.00 83.69 84 ARG A O 1
ATOM 613 N N . ARG A 1 85 ? 34.064 2.385 -32.072 1.00 83.75 85 ARG A N 1
ATOM 614 C CA . ARG A 1 85 ? 35.373 1.761 -31.811 1.00 83.75 85 ARG A CA 1
ATOM 615 C C . ARG A 1 85 ? 35.846 0.916 -32.992 1.00 83.75 85 ARG A C 1
ATOM 617 O O . ARG A 1 85 ? 37.015 1.017 -33.360 1.00 83.75 85 ARG A O 1
ATOM 624 N N . GLN A 1 86 ? 34.957 0.123 -33.588 1.00 85.69 86 GLN A N 1
ATOM 625 C CA . GLN A 1 86 ? 35.268 -0.723 -34.739 1.00 85.69 86 GLN A CA 1
ATOM 626 C C . GLN A 1 86 ? 35.662 0.111 -35.960 1.00 85.69 86 GLN A C 1
ATOM 628 O O . GLN A 1 86 ? 36.708 -0.145 -36.548 1.00 85.69 86 GLN A O 1
ATOM 633 N N . ILE A 1 87 ? 34.895 1.160 -36.285 1.00 83.38 87 ILE A N 1
ATOM 634 C CA . ILE A 1 87 ? 35.251 2.092 -37.365 1.00 83.38 87 ILE A CA 1
ATOM 635 C C . ILE A 1 87 ? 36.628 2.698 -37.082 1.00 83.38 87 ILE A C 1
ATOM 637 O O . ILE A 1 87 ? 37.526 2.552 -37.891 1.00 83.38 87 ILE A O 1
ATOM 641 N N . ARG A 1 88 ? 36.8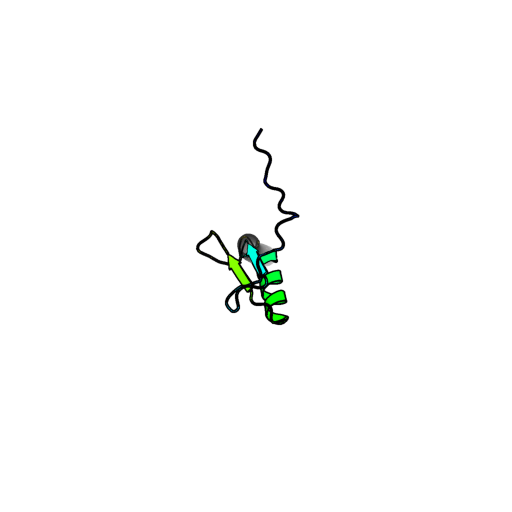79 3.260 -35.894 1.00 85.00 88 ARG A N 1
ATOM 642 C CA . ARG A 1 88 ? 38.214 3.800 -35.561 1.00 85.00 88 ARG A CA 1
ATOM 643 C C . ARG A 1 88 ? 39.366 2.791 -35.681 1.00 85.00 88 ARG A C 1
ATOM 645 O O . ARG A 1 88 ? 40.507 3.216 -35.815 1.00 85.00 88 ARG A O 1
ATOM 652 N N . ARG A 1 89 ? 39.110 1.482 -35.577 1.00 82.75 89 ARG A N 1
ATOM 653 C CA . ARG A 1 89 ? 40.127 0.439 -35.794 1.00 82.75 89 ARG A CA 1
ATOM 654 C C . ARG A 1 89 ? 40.380 0.148 -37.273 1.00 82.75 89 ARG A C 1
ATOM 656 O O . ARG A 1 89 ? 41.513 -0.155 -37.592 1.00 82.75 89 ARG A O 1
ATOM 663 N N . LEU A 1 90 ? 39.367 0.249 -38.134 1.00 85.62 90 LEU A N 1
ATOM 664 C CA . LEU A 1 90 ? 39.501 0.036 -39.584 1.00 85.62 90 LEU A CA 1
ATOM 665 C C . LEU A 1 90 ? 40.258 1.167 -40.294 1.00 85.62 90 LEU A C 1
ATOM 667 O O . LEU A 1 90 ? 40.773 0.965 -41.383 1.00 85.62 90 LEU A O 1
ATOM 671 N N . TRP A 1 91 ? 40.289 2.357 -39.692 1.00 81.31 91 TRP A N 1
ATOM 672 C CA . TRP A 1 91 ? 40.975 3.541 -40.222 1.00 81.31 91 TRP A CA 1
ATOM 673 C C . TRP A 1 91 ? 42.392 3.724 -39.639 1.00 81.31 91 TRP A C 1
ATOM 675 O O . TRP A 1 91 ? 42.949 4.818 -39.719 1.00 81.31 91 TRP A O 1
ATOM 685 N N . ARG A 1 92 ? 42.948 2.685 -39.007 1.00 66.19 92 ARG A N 1
ATOM 686 C CA . ARG A 1 92 ? 44.351 2.592 -38.584 1.00 66.19 92 ARG A CA 1
ATOM 687 C C . ARG A 1 92 ? 45.064 1.579 -39.458 1.00 66.19 92 ARG A C 1
ATOM 689 O O . ARG A 1 92 ? 46.237 1.851 -39.775 1.00 66.19 92 ARG A O 1
#

Organism: NCBI:txid303371

Foldseek 3Di:
DPDPPDPVPPPPPDAPPPGFPEEFEAQAPVSVVVQVVCVVVVTRYHYDYPDPDHHPDPCVVVVVVVVVVVVVVVVVVVVVVVVVVVVVVVVD

InterPro domains:
  IPR023753 FAD/NAD(P)-binding domain [PF07992] (20-76)
  IPR036188 FAD/NAD(P)-binding domain superfamily [G3DSA:3.50.50.60] (20-90)
  IPR036188 FAD/NAD(P)-binding domain superfamily [SSF51905] (11-59)

Secondary structure (DSSP, 8-state):
------TTS--PPPPPTT--SEEEE--SHHHHHHHHHHHHTT--EEEE-SSSSSS---SHHHHHHHHHHHHHHHHHHHHHHHHHHHHHHHT-

Sequence (92 aa):
ANKLRDLSQSAFPDVPEDGYDLVVLGSGPGGEAIATRAAQLSARVAVVEIKRAFGGPTGLTSKAVREATKQIVQAVDQVGGDRRRQIRRLWR